Protein AF-A0A328RTR6-F1 (afdb_monomer_lite)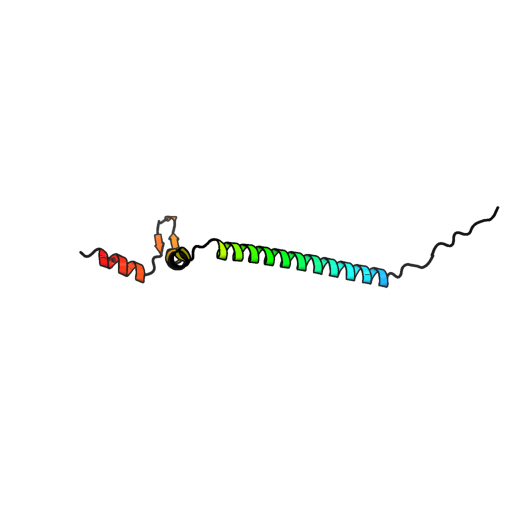

Structure (mmCIF, N/CA/C/O backbone):
data_AF-A0A328RTR6-F1
#
_entry.id   AF-A0A328RTR6-F1
#
loop_
_atom_site.group_PDB
_atom_site.id
_atom_site.type_symbol
_atom_site.label_atom_id
_atom_site.label_alt_id
_atom_site.label_comp_id
_atom_site.label_asym_id
_atom_site.label_entity_id
_atom_site.label_seq_id
_atom_site.pdbx_PDB_ins_code
_atom_site.Cartn_x
_atom_site.Cartn_y
_atom_site.Cartn_z
_atom_site.occupancy
_atom_site.B_iso_or_equiv
_atom_site.auth_seq_id
_atom_site.auth_comp_id
_atom_site.auth_asym_id
_atom_site.auth_atom_id
_atom_site.pdbx_PDB_model_num
ATOM 1 N N . MET A 1 1 ? 32.225 34.926 -49.672 1.00 46.06 1 MET A N 1
ATOM 2 C CA . MET A 1 1 ? 31.094 34.512 -48.817 1.00 46.06 1 MET A CA 1
ATOM 3 C C . MET A 1 1 ? 31.403 33.099 -48.363 1.00 46.06 1 MET A C 1
ATOM 5 O O . MET A 1 1 ? 31.524 32.234 -49.216 1.00 46.06 1 MET A O 1
ATOM 9 N N . SER A 1 2 ? 31.708 32.909 -47.078 1.00 46.66 2 SER A N 1
ATOM 10 C CA . SER A 1 2 ? 32.089 31.600 -46.535 1.00 46.66 2 SER A CA 1
ATOM 11 C C . SER A 1 2 ? 30.818 30.795 -46.279 1.00 46.66 2 SER A C 1
ATOM 13 O O . SER A 1 2 ? 30.019 31.192 -45.430 1.00 46.66 2 SER A O 1
ATOM 15 N N . SER A 1 3 ? 30.600 29.723 -47.040 1.00 58.00 3 SER A N 1
ATOM 16 C CA . SER A 1 3 ? 29.554 28.744 -46.739 1.00 58.00 3 SER A CA 1
ATOM 17 C C . SER A 1 3 ? 29.967 27.990 -45.483 1.00 58.00 3 SER A C 1
ATOM 19 O O . SER A 1 3 ? 30.834 27.123 -45.532 1.00 58.00 3 SER A O 1
ATOM 21 N N . GLY A 1 4 ? 29.390 28.368 -44.344 1.00 58.53 4 GLY A N 1
ATOM 22 C CA . GLY A 1 4 ? 29.521 27.601 -43.115 1.00 58.53 4 GLY A CA 1
ATOM 23 C C . GLY A 1 4 ? 28.728 26.309 -43.254 1.00 58.53 4 GLY A C 1
ATOM 24 O O . GLY A 1 4 ? 27.500 26.340 -43.210 1.00 58.53 4 GLY A O 1
ATOM 25 N N . GLU A 1 5 ? 29.414 25.186 -43.443 1.00 65.88 5 GLU A N 1
ATOM 26 C CA . GLU A 1 5 ? 28.789 23.877 -43.278 1.00 65.88 5 GLU A CA 1
ATOM 27 C C . GLU A 1 5 ? 28.487 23.679 -41.793 1.00 65.88 5 GLU A C 1
ATOM 29 O O . GLU A 1 5 ? 29.385 23.585 -40.952 1.00 65.88 5 GLU A O 1
ATOM 34 N N . ILE A 1 6 ? 27.198 23.675 -41.460 1.00 68.94 6 ILE A N 1
ATOM 35 C CA . ILE A 1 6 ? 26.744 23.354 -40.116 1.00 68.94 6 ILE A CA 1
ATOM 36 C C . ILE A 1 6 ? 26.751 21.830 -40.010 1.00 68.94 6 ILE A C 1
ATOM 38 O O . ILE A 1 6 ? 25.861 21.150 -40.518 1.00 68.94 6 ILE A O 1
ATOM 42 N N . ASN A 1 7 ? 27.796 21.295 -39.380 1.00 65.25 7 ASN A N 1
ATOM 43 C CA . ASN A 1 7 ? 27.885 19.879 -39.046 1.00 65.25 7 ASN A CA 1
ATOM 44 C C . ASN A 1 7 ? 26.833 19.552 -37.980 1.00 65.25 7 ASN A C 1
ATOM 46 O O . ASN A 1 7 ? 27.048 19.774 -36.788 1.00 65.25 7 ASN A O 1
ATOM 50 N N . HIS A 1 8 ? 25.680 19.059 -38.419 1.00 69.88 8 HIS A N 1
ATOM 51 C CA . HIS A 1 8 ? 24.688 18.459 -37.539 1.00 69.88 8 HIS A CA 1
ATOM 52 C C . HIS A 1 8 ? 24.983 16.971 -37.387 1.00 69.88 8 HIS A C 1
ATOM 54 O O . HIS A 1 8 ? 25.380 16.310 -38.346 1.00 69.88 8 HIS A O 1
ATOM 60 N N . ASP A 1 9 ? 24.796 16.460 -36.175 1.00 72.50 9 ASP A N 1
ATOM 61 C CA . ASP A 1 9 ? 24.931 15.038 -35.890 1.00 72.50 9 ASP A CA 1
ATOM 62 C C . ASP A 1 9 ? 23.948 14.240 -36.763 1.00 72.50 9 ASP A C 1
ATOM 64 O O . ASP A 1 9 ? 22.738 14.464 -36.713 1.00 72.50 9 ASP A O 1
ATOM 68 N N . GLN A 1 10 ? 24.487 13.361 -37.609 1.00 71.06 10 GLN A N 1
ATOM 69 C CA . GLN A 1 10 ? 23.723 12.471 -38.488 1.00 71.06 10 GLN A CA 1
ATOM 70 C C . GLN A 1 10 ? 23.683 11.034 -37.963 1.00 71.06 10 GLN A C 1
ATOM 72 O O . GLN A 1 10 ? 23.292 10.122 -38.691 1.00 71.06 10 GLN A O 1
ATOM 77 N N . SER A 1 11 ? 24.118 10.799 -36.722 1.00 75.44 11 SER A N 1
ATOM 78 C CA . SER A 1 11 ? 24.022 9.473 -36.130 1.00 75.44 11 SER A CA 1
ATOM 79 C C . SER A 1 11 ? 22.555 9.078 -35.951 1.00 75.44 11 SER A C 1
ATOM 81 O O . SER A 1 11 ? 21.749 9.793 -35.351 1.00 75.44 11 SER A O 1
ATOM 83 N N . GLU A 1 12 ? 22.186 7.927 -36.515 1.00 70.50 12 GLU A N 1
ATOM 84 C CA . GLU A 1 12 ? 20.856 7.373 -36.303 1.00 70.50 12 GLU A CA 1
ATOM 85 C C . GLU A 1 12 ? 20.703 7.005 -34.821 1.00 70.50 12 GLU A C 1
ATOM 87 O O . GLU A 1 12 ? 21.578 6.337 -34.251 1.00 70.50 12 GLU A O 1
ATOM 92 N N . PRO A 1 13 ? 19.610 7.427 -34.164 1.00 71.94 13 PRO A N 1
ATOM 93 C CA . PRO A 1 13 ? 19.401 7.107 -32.766 1.00 71.94 13 PRO A CA 1
ATOM 94 C C . PRO A 1 13 ? 19.339 5.590 -32.603 1.00 71.94 13 PRO A C 1
ATOM 96 O O . PRO A 1 13 ? 18.560 4.903 -33.264 1.00 71.94 13 PRO A O 1
ATOM 99 N N . ASN A 1 14 ? 20.159 5.062 -31.692 1.00 81.44 14 ASN A N 1
ATOM 100 C CA . ASN A 1 14 ? 20.178 3.637 -31.400 1.00 81.44 14 ASN A CA 1
ATOM 101 C C . ASN A 1 14 ? 18.824 3.218 -30.804 1.00 81.44 14 ASN A C 1
ATOM 103 O O . ASN A 1 14 ? 18.561 3.400 -29.611 1.00 81.44 14 ASN A O 1
ATOM 107 N N . ALA A 1 15 ? 17.964 2.648 -31.650 1.00 81.50 15 ALA A N 1
ATOM 108 C CA . ALA A 1 15 ? 16.603 2.258 -31.302 1.00 81.50 15 ALA A CA 1
ATOM 109 C C . ALA A 1 15 ? 16.553 1.270 -30.125 1.00 81.50 15 ALA A C 1
ATOM 111 O O . ALA A 1 15 ? 15.621 1.310 -29.322 1.00 81.50 15 ALA A O 1
ATOM 112 N N . VAL A 1 16 ? 17.579 0.426 -29.971 1.00 85.25 16 VAL A N 1
ATOM 113 C CA . VAL A 1 16 ? 17.681 -0.530 -28.858 1.00 85.25 16 VAL A CA 1
ATOM 114 C C . VAL A 1 16 ? 17.921 0.200 -27.539 1.00 85.25 16 VAL A C 1
ATOM 116 O O . VAL A 1 16 ? 17.275 -0.107 -26.538 1.00 85.25 16 VAL A O 1
ATOM 119 N N . ALA A 1 17 ? 18.800 1.205 -27.533 1.00 86.56 17 ALA A N 1
ATOM 120 C CA . ALA A 1 17 ? 19.056 2.017 -26.347 1.00 86.56 17 ALA A CA 1
ATOM 121 C C . ALA A 1 17 ? 17.811 2.825 -25.944 1.00 86.56 17 ALA A C 1
ATOM 123 O O . ALA A 1 17 ? 17.453 2.853 -24.768 1.00 86.56 17 ALA A O 1
ATOM 124 N N . ALA A 1 18 ? 17.108 3.413 -26.915 1.00 87.75 18 ALA A N 1
ATOM 125 C CA . ALA A 1 18 ? 15.864 4.141 -26.664 1.00 87.75 18 ALA A CA 1
ATOM 126 C C . ALA A 1 18 ? 14.771 3.235 -26.069 1.00 87.75 18 ALA A C 1
ATOM 128 O O . ALA A 1 18 ? 14.099 3.619 -25.110 1.00 87.75 18 ALA A O 1
ATOM 129 N N . LEU A 1 19 ? 14.629 2.010 -26.584 1.00 90.88 19 LEU A N 1
ATOM 130 C CA . LEU A 1 19 ? 13.664 1.035 -26.077 1.00 90.88 19 LEU A CA 1
ATOM 131 C C . LEU A 1 19 ? 14.005 0.595 -24.648 1.00 90.88 19 LEU A C 1
ATOM 133 O O . LEU A 1 19 ? 13.119 0.550 -23.796 1.00 90.88 19 LEU A O 1
ATOM 137 N N . LEU A 1 20 ? 15.282 0.335 -24.354 1.00 92.81 20 LEU A N 1
ATOM 138 C CA . LEU A 1 20 ? 15.729 -0.008 -23.001 1.00 92.81 20 LEU A CA 1
ATOM 139 C C . LEU A 1 20 ? 15.440 1.113 -21.999 1.00 92.81 20 LEU A C 1
ATOM 141 O O . LEU A 1 20 ? 14.929 0.843 -20.913 1.00 92.81 20 LEU A O 1
ATOM 145 N N . VAL A 1 21 ? 15.706 2.369 -22.368 1.00 93.75 21 VAL A N 1
ATOM 146 C CA . VAL A 1 21 ? 15.381 3.529 -21.524 1.00 93.75 21 VAL A CA 1
ATOM 147 C C . VAL A 1 21 ? 13.877 3.602 -21.266 1.00 93.75 21 VAL A C 1
ATOM 149 O O . VAL A 1 21 ? 13.465 3.789 -20.123 1.00 93.75 21 VAL A O 1
ATOM 152 N N . LEU A 1 22 ? 13.049 3.387 -22.290 1.00 94.69 22 LEU A N 1
ATOM 153 C CA . LEU A 1 22 ? 11.592 3.406 -22.154 1.00 94.69 22 LEU A CA 1
ATOM 154 C C . LEU A 1 22 ? 11.099 2.322 -21.184 1.00 94.69 22 LEU A C 1
ATOM 156 O O . LEU A 1 22 ? 10.283 2.605 -20.308 1.00 94.69 22 LEU A O 1
ATOM 160 N N . VAL A 1 23 ? 11.641 1.105 -21.279 1.00 95.94 23 VAL A N 1
ATOM 161 C CA . VAL A 1 23 ? 11.318 0.002 -20.361 1.00 95.94 23 VAL A CA 1
ATOM 162 C C . VAL A 1 23 ? 11.719 0.338 -18.924 1.00 95.94 23 VAL A C 1
ATOM 164 O O . VAL A 1 23 ? 10.928 0.130 -18.005 1.00 95.94 23 VAL A O 1
ATOM 167 N N . ILE A 1 24 ? 12.911 0.901 -18.712 1.00 96.50 24 ILE A N 1
ATOM 168 C CA . ILE A 1 24 ? 13.380 1.298 -17.376 1.00 96.50 24 ILE A CA 1
ATOM 169 C C . ILE A 1 24 ? 12.465 2.371 -16.779 1.00 96.50 24 ILE A C 1
ATOM 171 O O . ILE A 1 24 ? 12.055 2.252 -15.624 1.00 96.50 24 ILE A O 1
ATOM 175 N N . VAL A 1 25 ? 12.102 3.389 -17.562 1.00 96.75 25 VAL A N 1
ATOM 176 C CA . VAL A 1 25 ? 11.181 4.451 -17.128 1.00 96.75 25 VAL A CA 1
ATOM 177 C C . VAL A 1 25 ? 9.817 3.868 -16.762 1.00 96.75 25 VAL A C 1
ATOM 179 O O . VAL A 1 25 ? 9.249 4.227 -15.731 1.00 96.75 25 VAL A O 1
ATO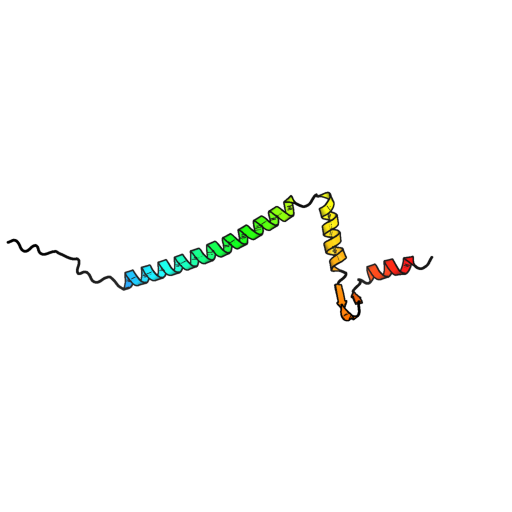M 182 N N . PHE A 1 26 ? 9.307 2.929 -17.557 1.00 97.06 26 PHE A N 1
ATOM 183 C CA . PHE A 1 26 ? 8.038 2.266 -17.279 1.00 97.06 26 PHE A CA 1
ATOM 184 C C . PHE A 1 26 ? 8.070 1.471 -15.964 1.00 97.06 26 PHE A C 1
ATOM 186 O O . PHE A 1 26 ? 7.164 1.596 -15.139 1.00 97.06 26 PHE A O 1
ATOM 193 N N . ILE A 1 27 ? 9.141 0.710 -15.720 1.00 97.19 27 ILE A N 1
ATOM 194 C CA . ILE A 1 27 ? 9.335 -0.025 -14.461 1.00 97.19 27 ILE A CA 1
ATOM 195 C C . ILE A 1 27 ? 9.442 0.942 -13.276 1.00 97.19 27 ILE A C 1
ATOM 197 O O . ILE A 1 27 ? 8.835 0.700 -12.234 1.00 97.19 27 ILE A O 1
ATOM 201 N N . ALA A 1 28 ? 10.164 2.054 -13.428 1.00 96.56 28 ALA A N 1
ATOM 202 C CA . ALA A 1 28 ? 10.293 3.062 -12.379 1.00 96.56 28 ALA A CA 1
ATOM 203 C C . ALA A 1 28 ? 8.935 3.682 -12.010 1.00 96.56 28 ALA A C 1
ATOM 205 O O . ALA A 1 28 ? 8.627 3.831 -10.828 1.00 96.56 28 ALA A O 1
ATOM 206 N N . LEU A 1 29 ? 8.085 3.979 -12.998 1.00 96.94 29 LEU A N 1
ATOM 207 C CA . LEU A 1 29 ? 6.730 4.487 -12.764 1.00 96.94 29 LEU A CA 1
ATOM 208 C C . LEU A 1 29 ? 5.848 3.474 -12.021 1.00 96.94 29 LEU A C 1
ATOM 210 O O . LEU A 1 29 ? 5.127 3.849 -11.091 1.00 96.94 29 LEU A O 1
ATOM 214 N N . LEU A 1 30 ? 5.933 2.190 -12.382 1.00 96.69 30 LEU A N 1
ATOM 215 C CA . LEU A 1 30 ? 5.239 1.118 -11.663 1.00 96.69 30 LEU A CA 1
ATOM 216 C C . LEU A 1 30 ? 5.734 0.980 -10.219 1.00 96.69 30 LEU A C 1
ATOM 218 O O . LEU A 1 30 ? 4.931 0.841 -9.299 1.00 96.69 30 LEU A O 1
ATOM 222 N N . ALA A 1 31 ? 7.044 1.069 -9.994 1.00 96.50 31 ALA A N 1
ATOM 223 C CA . ALA A 1 31 ? 7.614 1.004 -8.653 1.00 96.50 31 ALA A CA 1
ATOM 224 C C . ALA A 1 31 ? 7.145 2.179 -7.779 1.00 96.50 31 ALA A C 1
ATOM 226 O O . ALA A 1 31 ? 6.741 1.969 -6.636 1.00 96.50 31 ALA A O 1
ATOM 227 N N . ILE A 1 32 ? 7.135 3.401 -8.322 1.00 96.62 32 ILE A N 1
ATOM 228 C CA . ILE A 1 32 ? 6.675 4.600 -7.607 1.00 96.62 32 ILE A CA 1
ATOM 229 C C . ILE A 1 32 ? 5.195 4.481 -7.240 1.00 96.62 32 ILE A C 1
ATOM 231 O O . ILE A 1 32 ? 4.826 4.771 -6.106 1.00 96.62 32 ILE A O 1
ATOM 235 N N . THR A 1 33 ? 4.346 4.034 -8.166 1.00 94.50 33 THR A N 1
ATOM 236 C CA . THR A 1 33 ? 2.907 3.862 -7.902 1.00 94.50 33 THR A CA 1
ATOM 237 C C . THR A 1 33 ? 2.630 2.795 -6.844 1.00 94.50 33 THR A C 1
ATOM 239 O O . THR A 1 33 ? 1.795 3.006 -5.965 1.00 94.50 33 THR A O 1
ATOM 242 N N . PHE A 1 34 ? 3.361 1.678 -6.859 1.00 95.19 34 PHE A N 1
ATOM 243 C CA . PHE A 1 34 ? 3.248 0.669 -5.803 1.00 95.19 34 PHE A CA 1
ATOM 244 C C . PHE A 1 34 ? 3.741 1.187 -4.448 1.00 95.19 34 PHE A C 1
ATOM 246 O O . PHE A 1 34 ? 3.096 0.957 -3.422 1.00 95.19 34 PHE A O 1
ATOM 253 N N . ALA A 1 35 ? 4.863 1.908 -4.438 1.00 93.88 35 ALA A N 1
ATOM 254 C CA . ALA A 1 35 ? 5.438 2.473 -3.225 1.00 93.88 35 ALA A CA 1
ATOM 255 C C . ALA A 1 35 ? 4.500 3.500 -2.578 1.00 93.88 35 ALA A C 1
ATOM 257 O O . ALA A 1 35 ? 4.285 3.444 -1.369 1.00 93.88 35 ALA A O 1
ATOM 258 N N . THR A 1 36 ? 3.898 4.400 -3.361 1.00 94.62 36 THR A N 1
ATOM 259 C CA . THR A 1 36 ? 2.952 5.396 -2.838 1.00 94.62 36 THR A CA 1
ATOM 260 C C . THR A 1 36 ? 1.668 4.753 -2.328 1.00 94.62 36 THR A C 1
ATOM 262 O O . THR A 1 36 ? 1.207 5.120 -1.249 1.00 94.62 36 THR A O 1
ATOM 265 N N . TYR A 1 37 ? 1.126 3.756 -3.035 1.00 93.56 37 TYR A N 1
ATOM 266 C CA . TYR A 1 37 ? -0.037 2.993 -2.574 1.00 93.56 37 TYR A CA 1
ATOM 267 C C . TYR A 1 37 ? 0.223 2.318 -1.222 1.00 93.56 37 TYR A C 1
ATOM 269 O O . TYR A 1 37 ? -0.574 2.443 -0.289 1.00 93.56 37 TYR A O 1
ATOM 277 N N . PHE A 1 38 ? 1.361 1.631 -1.094 1.00 91.62 38 PHE A N 1
ATOM 278 C CA . PHE A 1 38 ? 1.721 0.963 0.151 1.00 91.62 38 PHE A CA 1
ATOM 279 C C . PHE A 1 38 ? 1.969 1.973 1.274 1.00 91.62 38 PHE A C 1
ATOM 281 O O . PHE A 1 38 ? 1.419 1.826 2.364 1.00 91.62 38 PHE A O 1
ATOM 288 N N . TYR A 1 39 ? 2.719 3.040 0.993 1.00 92.75 39 TYR A N 1
ATOM 289 C CA . TYR A 1 39 ? 2.984 4.109 1.950 1.00 92.75 39 TYR A CA 1
ATOM 290 C C . TYR A 1 39 ? 1.685 4.719 2.490 1.00 92.75 39 TYR A C 1
ATOM 292 O O . TYR A 1 39 ? 1.504 4.802 3.704 1.00 92.75 39 TYR A O 1
ATOM 300 N N . PHE A 1 40 ? 0.740 5.057 1.611 1.00 89.12 40 PHE A N 1
ATOM 301 C CA . PHE A 1 40 ? -0.540 5.642 2.004 1.00 89.12 40 PHE A CA 1
ATOM 302 C C . PHE A 1 40 ? -1.361 4.704 2.901 1.00 89.12 40 PHE A C 1
ATOM 304 O O . PHE A 1 40 ? -1.839 5.119 3.956 1.00 89.12 40 PHE A O 1
ATOM 311 N N . ASN A 1 41 ? -1.451 3.418 2.548 1.00 84.75 41 ASN A N 1
ATOM 312 C CA . ASN A 1 41 ? -2.142 2.429 3.378 1.00 84.75 41 ASN A CA 1
ATOM 313 C C . ASN A 1 41 ? -1.477 2.244 4.749 1.00 84.75 41 ASN A C 1
ATOM 315 O O . ASN A 1 41 ? -2.168 2.152 5.768 1.00 84.75 41 ASN A O 1
ATOM 319 N N . THR A 1 42 ? -0.142 2.216 4.805 1.00 82.62 42 THR A N 1
ATOM 320 C CA . THR A 1 42 ? 0.576 2.104 6.084 1.00 82.62 42 THR A CA 1
ATOM 321 C C . THR A 1 42 ? 0.396 3.345 6.952 1.00 82.62 42 THR A C 1
ATOM 323 O O . THR A 1 42 ? 0.157 3.211 8.149 1.00 82.62 42 THR A O 1
ATOM 326 N N . SER A 1 43 ? 0.426 4.541 6.360 1.00 81.69 43 SER A N 1
ATOM 327 C CA . SER A 1 43 ? 0.214 5.802 7.070 1.00 81.69 43 SER A CA 1
ATOM 328 C C . SER A 1 43 ? -1.203 5.903 7.636 1.00 81.69 43 SER A C 1
ATOM 330 O O . SER A 1 43 ? -1.355 6.244 8.806 1.00 81.69 43 SER A O 1
ATOM 332 N N . LEU A 1 44 ? -2.229 5.517 6.868 1.00 77.81 44 LEU A N 1
ATOM 333 C CA . LEU A 1 44 ? -3.607 5.443 7.367 1.00 77.81 44 LEU A CA 1
ATOM 334 C C . LEU A 1 44 ? -3.743 4.466 8.538 1.00 77.81 44 LEU A C 1
ATOM 336 O O . LEU A 1 44 ? -4.408 4.766 9.525 1.00 77.81 44 LEU A O 1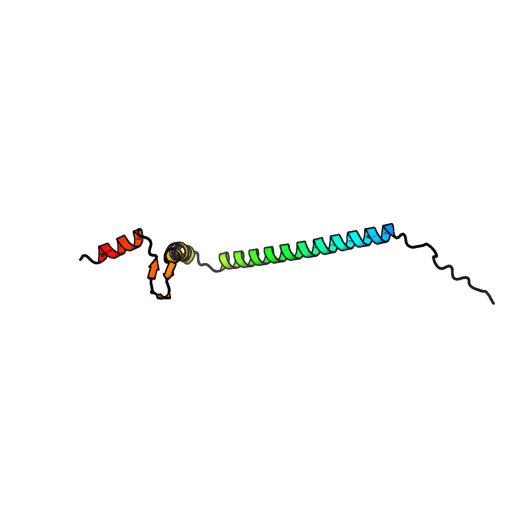
ATOM 340 N N . THR A 1 45 ? -3.085 3.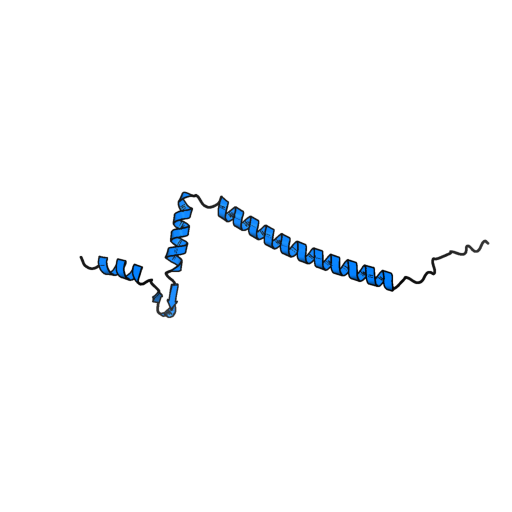310 8.446 1.00 74.62 45 THR A N 1
ATOM 341 C CA . THR A 1 45 ? -3.101 2.303 9.516 1.00 74.62 45 THR A CA 1
ATOM 342 C C . THR A 1 45 ? -2.421 2.829 10.780 1.00 74.62 45 THR A C 1
ATOM 344 O O . THR A 1 45 ? -2.939 2.658 11.880 1.00 74.62 45 THR A O 1
ATOM 347 N N . GLN A 1 46 ? -1.285 3.516 10.641 1.00 71.81 46 GLN A N 1
ATOM 348 C CA . GLN A 1 46 ? -0.594 4.144 11.767 1.00 71.81 46 GLN A CA 1
ATOM 349 C C . GLN A 1 46 ? -1.439 5.241 12.414 1.00 71.81 46 GLN A C 1
ATOM 351 O O . GLN A 1 46 ? -1.541 5.276 13.637 1.00 71.81 46 GLN A O 1
ATOM 356 N N . GLU A 1 47 ? -2.084 6.100 11.624 1.00 71.19 47 GLU A N 1
ATOM 357 C CA . GLU A 1 47 ? -2.977 7.125 12.165 1.00 71.19 47 GLU A CA 1
ATOM 358 C C . GLU A 1 47 ? -4.157 6.533 12.937 1.00 71.19 47 GLU A C 1
ATOM 360 O O . GLU A 1 47 ? -4.517 7.057 13.991 1.00 71.19 47 GLU A O 1
ATOM 365 N N . LEU A 1 48 ? -4.765 5.461 12.424 1.00 68.81 48 LEU A N 1
ATOM 366 C CA . LEU A 1 48 ? -5.861 4.774 13.104 1.00 68.81 48 LEU A CA 1
ATOM 367 C C . LEU A 1 48 ? -5.390 4.163 14.423 1.00 68.81 48 LEU A C 1
ATOM 369 O O . LEU A 1 48 ? -6.007 4.424 15.451 1.00 68.81 48 LEU A O 1
ATOM 373 N N . ASN A 1 49 ? -4.260 3.457 14.419 1.00 68.62 49 ASN A N 1
ATOM 374 C CA . ASN A 1 49 ? -3.702 2.854 15.630 1.00 68.62 49 ASN A CA 1
ATOM 375 C C . ASN A 1 49 ? -3.353 3.910 16.686 1.00 68.62 49 ASN A C 1
ATOM 377 O O . ASN A 1 49 ? -3.697 3.755 17.853 1.00 68.62 49 ASN A O 1
ATOM 381 N N . ILE A 1 50 ? -2.733 5.024 16.282 1.00 69.88 50 ILE A N 1
ATOM 382 C CA . ILE A 1 50 ? -2.425 6.127 17.201 1.00 69.88 50 ILE A CA 1
ATOM 383 C C . ILE A 1 50 ? -3.716 6.689 17.798 1.00 69.88 50 ILE A C 1
ATOM 385 O O . ILE A 1 50 ? -3.774 6.907 19.007 1.00 69.88 50 ILE A O 1
ATOM 389 N N . LYS A 1 51 ? -4.759 6.906 16.985 1.00 65.69 51 LYS A N 1
ATOM 390 C CA . LYS A 1 51 ? -6.062 7.409 17.451 1.00 65.69 51 LYS A CA 1
ATOM 391 C C . LYS A 1 51 ? -6.764 6.415 18.383 1.00 65.69 51 LYS A C 1
ATOM 393 O O . LYS A 1 51 ? -7.374 6.848 19.358 1.00 65.69 51 LYS A O 1
ATOM 398 N N . GLU A 1 52 ? -6.667 5.113 18.133 1.00 61.28 52 GLU A N 1
ATOM 399 C CA . GLU A 1 52 ? -7.206 4.076 19.023 1.00 61.28 52 GLU A CA 1
ATOM 400 C C . GLU A 1 52 ? -6.472 4.032 20.372 1.00 61.28 52 GLU A C 1
ATOM 402 O O . GLU A 1 52 ? -7.118 3.968 21.426 1.00 61.28 52 GLU A O 1
ATOM 407 N N . ASP A 1 53 ? -5.145 4.157 20.358 1.00 61.53 53 ASP A N 1
ATOM 408 C CA . ASP A 1 53 ? -4.320 4.101 21.566 1.00 61.53 53 ASP A CA 1
ATOM 409 C C . ASP A 1 53 ? -4.383 5.387 22.407 1.00 61.53 53 ASP A C 1
ATOM 411 O O . ASP A 1 53 ? -4.331 5.319 23.636 1.00 61.53 53 ASP A O 1
ATOM 415 N N . THR A 1 54 ? -4.535 6.565 21.790 1.00 61.25 54 THR A N 1
ATOM 416 C CA . THR A 1 54 ? -4.528 7.850 22.522 1.00 61.25 54 THR A CA 1
ATOM 417 C C . THR A 1 54 ? -5.891 8.302 23.047 1.00 61.25 54 THR A C 1
ATOM 419 O O . THR A 1 54 ? -5.931 9.074 24.004 1.00 61.25 54 THR A O 1
ATOM 422 N N . LEU A 1 55 ? -7.013 7.836 22.486 1.00 56.19 55 LEU A N 1
ATOM 423 C CA . LEU A 1 55 ? -8.351 8.333 22.855 1.00 56.19 55 LEU A CA 1
ATOM 424 C C . LEU A 1 55 ? -9.117 7.460 23.849 1.00 56.19 55 LEU A C 1
ATOM 426 O O . LEU A 1 55 ? -10.244 7.807 24.204 1.00 56.19 55 LEU A O 1
ATOM 430 N N . THR A 1 56 ? -8.550 6.350 24.318 1.00 55.50 56 THR A N 1
ATOM 431 C CA . THR A 1 56 ? -9.258 5.478 25.259 1.00 55.50 56 THR A CA 1
ATOM 432 C C . THR A 1 56 ? -8.675 5.626 26.664 1.00 55.50 56 THR A C 1
ATOM 434 O O . THR A 1 56 ? -7.598 5.090 26.928 1.00 55.50 56 THR A O 1
ATOM 437 N N . PRO A 1 57 ? -9.363 6.312 27.601 1.00 63.78 57 PRO A N 1
ATOM 438 C CA . PRO A 1 57 ? -9.024 6.230 29.016 1.00 63.78 57 PRO A CA 1
ATOM 439 C C . PRO A 1 57 ? -8.894 4.757 29.405 1.00 63.78 57 PRO A C 1
ATOM 441 O O . PRO A 1 57 ? -9.769 3.952 29.077 1.00 63.78 57 PRO A O 1
ATOM 444 N N . SER A 1 58 ? -7.817 4.381 30.093 1.00 61.34 58 SER A N 1
ATOM 445 C CA . SER A 1 58 ? -7.579 2.990 30.509 1.00 61.34 58 SER A CA 1
ATOM 446 C C . SER A 1 58 ? -8.744 2.409 31.324 1.00 61.34 58 SER A C 1
ATOM 448 O O . SER A 1 58 ? -8.992 1.206 31.269 1.00 61.34 58 SER A O 1
ATOM 450 N N . SER A 1 59 ? -9.514 3.273 31.995 1.00 63.88 59 SER A N 1
ATOM 451 C CA . SER A 1 59 ? -10.757 2.947 32.700 1.00 63.88 59 SER A CA 1
ATOM 452 C C . SER A 1 59 ? -11.901 2.472 31.795 1.00 63.88 59 SER A C 1
ATOM 454 O O . SER A 1 59 ? -12.752 1.719 32.256 1.00 63.88 59 SER A O 1
ATOM 456 N N . LEU A 1 60 ? -11.924 2.873 30.521 1.00 63.47 60 LEU A N 1
ATOM 457 C CA . LEU A 1 60 ? -12.958 2.508 29.544 1.00 63.47 60 LEU A CA 1
ATOM 458 C C . LEU A 1 60 ? -12.532 1.358 28.625 1.00 63.47 60 LEU A C 1
ATOM 460 O O . LEU A 1 60 ? -13.363 0.814 27.900 1.00 63.47 60 LEU A O 1
ATOM 464 N N . LYS A 1 61 ? -11.256 0.949 28.654 1.00 66.31 61 LYS A N 1
ATOM 465 C CA . LYS A 1 61 ? -10.752 -0.171 27.843 1.00 66.31 61 LYS A CA 1
ATOM 466 C C . LYS A 1 61 ? -11.463 -1.481 28.196 1.00 66.31 61 LYS A C 1
ATOM 468 O O . LYS A 1 61 ? -11.896 -2.195 27.300 1.00 66.31 61 LYS A O 1
ATOM 473 N N . SER A 1 62 ? -11.653 -1.759 29.486 1.00 65.44 62 SER A N 1
ATOM 474 C CA . SER A 1 62 ? -12.419 -2.923 29.959 1.00 65.44 62 SER A CA 1
ATOM 475 C C . SER A 1 62 ? -13.898 -2.845 29.573 1.00 65.44 62 SER A C 1
ATOM 477 O O . SER A 1 62 ? -14.502 -3.864 29.255 1.00 65.44 62 SER A O 1
ATOM 479 N N . GLN A 1 63 ? -14.468 -1.640 29.546 1.00 67.62 63 GLN A N 1
ATOM 480 C CA . GLN A 1 63 ? -15.864 -1.407 29.186 1.00 67.62 63 GLN A CA 1
ATOM 481 C C . GLN A 1 63 ? -16.102 -1.596 27.683 1.00 67.62 63 GLN A C 1
ATOM 483 O O . GLN A 1 63 ? -17.077 -2.229 27.302 1.00 67.62 63 GLN A O 1
ATOM 488 N N . ARG A 1 64 ? -15.164 -1.161 26.832 1.00 66.75 64 ARG A N 1
ATOM 489 C CA . ARG A 1 64 ? -15.178 -1.430 25.384 1.00 66.75 64 ARG A CA 1
ATOM 490 C C . ARG A 1 64 ? -14.965 -2.898 25.041 1.00 66.75 64 ARG A C 1
ATOM 492 O O . ARG A 1 64 ? -15.595 -3.376 24.109 1.00 66.75 64 ARG A O 1
ATOM 499 N N . VAL A 1 65 ? -14.096 -3.601 25.770 1.00 68.00 65 VAL A N 1
ATOM 500 C CA . VAL A 1 65 ? -13.922 -5.057 25.611 1.00 68.00 65 VAL A CA 1
ATOM 501 C C . VAL A 1 65 ? -15.192 -5.788 26.040 1.00 68.00 65 VAL A C 1
ATOM 503 O O . VAL A 1 65 ? -15.676 -6.649 25.318 1.00 68.00 65 VAL A O 1
ATOM 506 N N . TYR A 1 66 ? -15.802 -5.386 27.158 1.00 67.25 66 TYR A N 1
ATOM 507 C CA . TYR A 1 66 ? -17.107 -5.905 27.558 1.00 67.25 66 TYR A CA 1
ATOM 508 C C . TYR A 1 66 ? -18.178 -5.618 26.498 1.00 67.25 66 TYR A C 1
ATOM 510 O O . TYR A 1 66 ? -18.933 -6.510 26.139 1.00 67.25 66 TYR A O 1
ATOM 518 N N . GLU A 1 67 ? -18.246 -4.404 25.956 1.00 63.22 67 GLU A N 1
ATOM 519 C CA . GLU A 1 67 ?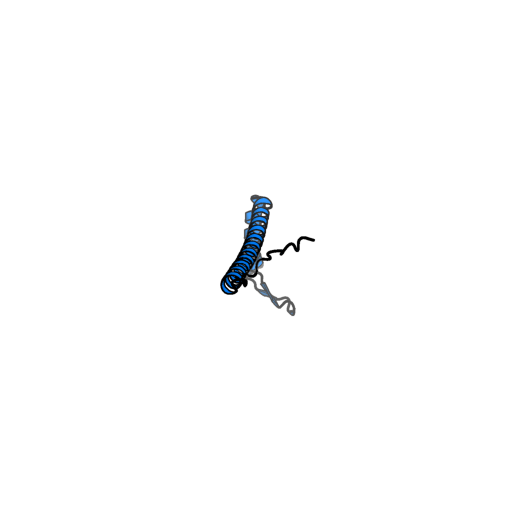 -19.198 -4.054 24.902 1.00 63.22 67 GLU A CA 1
ATOM 520 C C . GLU A 1 67 ? -18.948 -4.835 23.610 1.00 63.22 67 GLU A C 1
ATOM 522 O O . GLU A 1 67 ? -19.900 -5.335 23.016 1.00 63.22 67 GLU A O 1
ATOM 527 N N . SER A 1 68 ? -17.697 -4.989 23.173 1.00 68.00 68 SER A N 1
ATOM 528 C CA . SER A 1 68 ? -17.381 -5.733 21.955 1.00 68.00 68 SER A CA 1
ATOM 529 C C . SER A 1 68 ? -17.661 -7.225 22.115 1.00 68.00 68 SER A C 1
ATOM 531 O O . SER A 1 68 ? -18.259 -7.815 21.224 1.00 68.00 68 SER A O 1
ATOM 533 N N . GLU A 1 69 ? -17.322 -7.834 23.248 1.00 68.56 69 GLU A N 1
ATOM 534 C CA . GLU A 1 69 ? -17.587 -9.252 23.500 1.00 68.56 69 GLU A CA 1
ATOM 535 C C . GLU A 1 69 ? -19.077 -9.513 23.749 1.00 68.56 69 GLU A C 1
ATOM 537 O O . GLU A 1 69 ? -19.650 -10.446 23.189 1.00 68.56 69 GLU A O 1
ATOM 542 N N . TYR A 1 70 ? -19.740 -8.672 24.546 1.00 63.09 70 TYR A N 1
ATOM 543 C CA . TYR A 1 70 ? -21.120 -8.885 24.978 1.00 63.09 70 TYR A CA 1
ATOM 544 C C . TYR A 1 70 ? -22.145 -8.420 23.938 1.00 63.09 70 TYR A C 1
ATOM 546 O O . TYR A 1 70 ? -23.090 -9.152 23.641 1.00 63.09 70 TYR A O 1
ATOM 554 N N . LEU A 1 71 ? -21.985 -7.241 23.328 1.00 61.69 71 LEU A N 1
ATOM 555 C CA . LEU A 1 71 ? -22.962 -6.717 22.361 1.00 61.69 71 LEU A CA 1
ATOM 556 C C . LEU A 1 71 ? -22.858 -7.399 20.994 1.00 61.69 71 LEU A C 1
ATOM 558 O O . LEU A 1 71 ? -23.860 -7.469 20.285 1.00 61.69 71 LEU A O 1
ATOM 562 N N . GLN A 1 72 ? -21.702 -7.970 20.629 1.00 60.91 72 GLN A N 1
ATOM 563 C CA . GLN A 1 72 ? -21.598 -8.798 19.418 1.00 60.91 72 GLN A CA 1
ATOM 564 C C . GLN A 1 72 ? -22.332 -10.138 19.542 1.00 60.91 72 GLN A C 1
ATOM 566 O O . GLN A 1 72 ? -22.636 -10.759 18.518 1.00 60.91 72 GLN A O 1
ATOM 571 N N . THR A 1 73 ? -22.637 -10.587 20.763 1.00 62.84 73 THR A N 1
ATOM 572 C CA . THR A 1 73 ? -23.397 -11.828 20.968 1.00 62.84 73 THR A CA 1
ATOM 573 C C . THR A 1 73 ? -24.886 -11.671 20.656 1.00 62.84 73 THR A C 1
ATOM 575 O O . THR A 1 73 ? -25.547 -12.644 20.298 1.00 62.84 73 THR A O 1
ATOM 578 N N . LEU A 1 74 ? -25.408 -10.442 20.722 1.00 63.09 74 LEU A N 1
ATOM 579 C CA . LEU A 1 74 ? -26.814 -10.126 20.486 1.00 63.09 74 LEU A CA 1
ATOM 580 C C . LEU A 1 74 ? -27.023 -9.710 19.030 1.00 63.09 74 LEU A C 1
ATOM 582 O O . LEU A 1 74 ? -27.113 -8.530 18.688 1.00 63.09 74 LEU A O 1
ATOM 586 N N . LYS A 1 75 ? -27.091 -10.702 18.141 1.00 67.06 75 LYS A N 1
ATOM 587 C CA . LYS A 1 75 ? -27.344 -10.474 16.712 1.00 67.06 75 LYS A CA 1
ATOM 588 C C . LYS A 1 75 ? -28.839 -10.516 16.416 1.00 67.06 75 LYS A C 1
ATOM 590 O O . LYS A 1 75 ? -29.565 -11.378 16.903 1.00 67.06 75 LYS A O 1
ATOM 595 N N . TRP A 1 76 ? -29.304 -9.604 15.566 1.00 64.19 76 TRP A N 1
ATOM 596 C CA . TRP A 1 76 ? -30.660 -9.672 15.022 1.00 64.19 76 TRP A CA 1
ATOM 597 C C . TRP A 1 76 ? -30.817 -10.940 14.186 1.00 64.19 76 TRP A C 1
ATOM 599 O O . TRP A 1 76 ? -30.106 -11.115 13.199 1.00 64.19 76 TRP A O 1
ATOM 609 N N . GLN A 1 77 ? -31.766 -11.796 14.557 1.00 71.94 77 GLN A N 1
ATOM 610 C CA . GLN A 1 77 ? -32.135 -12.954 13.749 1.00 71.94 77 GLN A CA 1
ATOM 611 C C . GLN A 1 77 ? -33.136 -12.546 12.662 1.00 71.94 77 GLN A C 1
ATOM 613 O O . GLN A 1 77 ? -33.027 -12.984 11.522 1.00 71.94 77 GLN A O 1
ATOM 618 N N . SER A 1 78 ? -34.087 -11.663 12.987 1.00 69.31 78 SER A N 1
ATOM 619 C CA . SER A 1 78 ? -34.958 -11.017 12.002 1.00 69.31 78 SER A CA 1
ATOM 620 C C . SER A 1 78 ? -35.467 -9.674 12.518 1.00 69.31 78 SER A C 1
ATOM 622 O O . SER A 1 78 ? -36.146 -9.597 13.542 1.00 69.31 78 SER A O 1
ATOM 624 N N . LYS A 1 79 ? -35.180 -8.598 11.775 1.00 71.38 79 LYS A N 1
ATOM 625 C CA . LYS A 1 79 ? -35.686 -7.249 12.086 1.00 71.38 79 LYS A CA 1
ATOM 626 C C . LYS A 1 79 ? -37.198 -7.125 11.861 1.00 71.38 79 LYS A C 1
ATOM 628 O O . LYS A 1 79 ? -37.859 -6.398 12.593 1.00 71.38 79 LYS A O 1
ATOM 633 N N . LEU A 1 80 ? -37.740 -7.863 10.889 1.00 77.06 80 LEU A N 1
ATOM 634 C CA . LEU A 1 80 ? -39.170 -7.882 10.552 1.00 77.06 80 LEU A CA 1
ATOM 635 C C 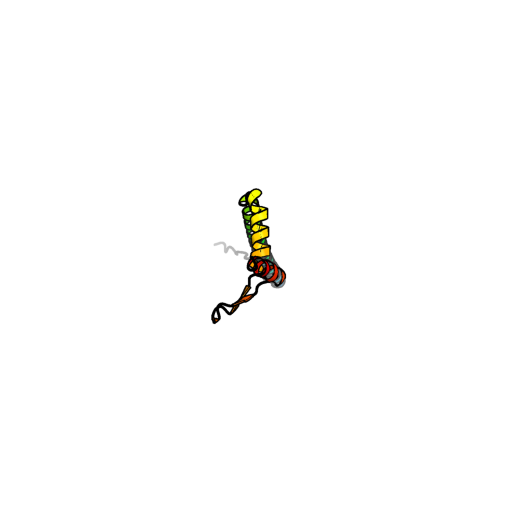. LEU A 1 80 ? -40.009 -8.498 11.677 1.00 77.06 80 LEU A C 1
ATOM 637 O O . LEU A 1 80 ? -41.032 -7.941 12.063 1.00 77.06 80 LEU A O 1
ATOM 641 N N . ASN A 1 81 ? -39.516 -9.590 12.264 1.00 73.12 81 ASN A N 1
ATOM 642 C CA . ASN A 1 81 ? -40.206 -10.310 13.338 1.00 73.12 81 ASN A CA 1
ATOM 643 C C . ASN A 1 81 ? -39.763 -9.863 14.739 1.00 73.12 81 ASN A C 1
ATOM 645 O O . ASN A 1 81 ? -40.163 -10.469 15.729 1.00 73.12 81 ASN A O 1
ATOM 649 N N . ARG A 1 82 ? -38.923 -8.820 14.828 1.00 73.06 82 ARG A N 1
ATOM 650 C CA . ARG A 1 82 ? -38.318 -8.314 16.071 1.00 73.06 82 ARG A CA 1
ATOM 651 C C . ARG A 1 82 ? -37.640 -9.409 16.916 1.00 73.06 82 ARG A C 1
ATOM 653 O O . ARG A 1 82 ? -37.664 -9.345 18.141 1.00 73.06 82 ARG A O 1
ATOM 660 N N . THR A 1 83 ? -37.023 -10.404 16.276 1.00 71.81 83 THR A N 1
ATOM 661 C CA . THR A 1 83 ? -36.343 -11.511 16.964 1.00 71.81 83 THR A CA 1
ATOM 662 C C . THR A 1 83 ? -34.835 -11.285 17.029 1.00 71.81 83 THR A C 1
ATOM 664 O O . THR A 1 83 ? -34.176 -11.005 16.021 1.00 71.81 83 THR A O 1
ATOM 667 N N . VAL A 1 84 ? -34.279 -11.429 18.232 1.00 68.75 84 VAL A N 1
ATOM 668 C CA . VAL A 1 84 ? -32.845 -11.301 18.527 1.00 68.75 84 VAL A CA 1
ATOM 669 C C . VAL A 1 84 ? -32.331 -12.651 19.011 1.00 68.75 84 VAL A C 1
ATOM 671 O O . VAL A 1 84 ? -32.977 -13.307 19.826 1.00 68.75 84 VAL A O 1
ATOM 674 N N . HIS A 1 85 ? -31.178 -13.068 18.502 1.00 70.19 85 HIS A N 1
ATOM 675 C CA . HIS A 1 85 ? -30.483 -14.250 18.982 1.00 70.19 85 HIS A CA 1
ATOM 676 C C . HIS A 1 85 ? -29.767 -13.909 20.290 1.00 70.19 85 HIS A C 1
ATOM 678 O O . HIS A 1 85 ? -28.927 -13.010 20.321 1.00 70.19 85 HIS A O 1
ATOM 684 N N . ILE A 1 86 ? -30.119 -14.619 21.361 1.00 67.69 86 ILE A N 1
ATOM 685 C CA . ILE A 1 86 ? -29.494 -14.481 22.676 1.00 67.69 86 ILE A CA 1
ATOM 686 C C . ILE A 1 86 ? -28.758 -15.794 22.977 1.00 67.69 86 ILE A C 1
ATOM 688 O O . ILE A 1 86 ? -29.384 -16.854 22.895 1.00 67.69 86 ILE A O 1
ATOM 692 N N . PRO A 1 87 ? -27.466 -15.754 23.347 1.00 69.12 87 PRO A N 1
ATOM 693 C CA . PRO A 1 87 ? -26.750 -16.932 23.824 1.00 69.12 87 PRO A CA 1
ATOM 694 C C . PRO A 1 87 ? -27.480 -17.601 24.995 1.00 69.12 87 PRO A C 1
ATOM 696 O O . PRO A 1 87 ? -27.929 -16.928 25.928 1.00 69.12 87 PRO A O 1
ATOM 699 N N . ILE A 1 88 ? -27.568 -18.931 24.965 1.00 65.00 88 ILE A N 1
ATOM 700 C CA . ILE A 1 88 ? -28.340 -19.737 25.928 1.00 65.00 88 ILE A CA 1
ATOM 701 C C . ILE A 1 88 ? -27.910 -19.462 27.380 1.00 65.00 88 ILE A C 1
ATOM 703 O O . ILE A 1 88 ? -28.761 -19.361 28.264 1.00 65.00 88 ILE A O 1
ATOM 707 N N . ASP A 1 89 ? -26.619 -19.231 27.622 1.00 66.62 89 ASP A N 1
ATOM 708 C CA . ASP A 1 89 ? -26.085 -18.933 28.957 1.00 66.62 89 ASP A CA 1
ATOM 709 C C . ASP A 1 89 ? -26.647 -17.627 29.554 1.00 66.62 89 ASP A C 1
ATOM 711 O O . ASP A 1 89 ? -26.854 -17.522 30.767 1.00 66.62 89 ASP A O 1
ATOM 715 N N . LEU A 1 90 ? -26.935 -16.627 28.711 1.00 67.19 90 LEU A N 1
ATOM 716 C CA . LEU A 1 90 ? -27.541 -15.353 29.120 1.00 67.19 90 LEU A CA 1
ATOM 717 C C . LEU A 1 90 ? -29.056 -15.472 29.299 1.00 67.19 90 LEU A C 1
ATOM 719 O O . LEU A 1 90 ? -29.618 -14.896 30.238 1.00 67.19 90 LEU A O 1
ATOM 723 N N . ALA A 1 91 ? -29.716 -16.254 28.443 1.00 62.94 91 ALA A N 1
ATOM 724 C CA . ALA A 1 91 ? -31.133 -16.577 28.590 1.00 62.94 91 ALA A CA 1
ATOM 725 C C . ALA A 1 91 ? -31.396 -17.317 29.914 1.00 62.94 91 ALA A C 1
ATOM 727 O O . ALA A 1 91 ? -32.302 -16.968 30.667 1.00 62.94 91 ALA A O 1
ATOM 728 N N . MET A 1 92 ? -30.543 -18.274 30.277 1.00 64.12 92 MET A N 1
ATOM 729 C CA . MET A 1 92 ? -30.707 -19.053 31.504 1.00 64.12 92 MET A CA 1
ATOM 730 C C . MET A 1 92 ? -30.558 -18.191 32.770 1.00 64.12 92 MET A C 1
ATOM 732 O O . MET A 1 92 ? -31.362 -18.302 33.693 1.00 64.12 92 MET A O 1
ATOM 736 N N . LYS A 1 93 ? -29.604 -17.249 32.794 1.00 65.69 93 LYS A N 1
ATOM 737 C CA . LYS A 1 93 ? -29.435 -16.297 33.912 1.00 65.69 93 LYS A CA 1
ATOM 738 C C . LYS A 1 93 ? -30.610 -15.328 34.082 1.00 65.69 93 LYS A C 1
ATOM 740 O O . LYS A 1 93 ? -30.862 -14.871 35.197 1.00 65.69 93 LYS A O 1
ATOM 745 N N . SER A 1 94 ? -31.304 -14.983 32.999 1.00 64.56 94 SER A N 1
ATOM 746 C CA . SER A 1 94 ? -32.423 -14.032 33.026 1.00 64.56 94 SER A CA 1
ATOM 747 C C . SER A 1 94 ? -33.755 -14.693 33.390 1.00 64.56 94 SER A C 1
ATOM 749 O O . SER A 1 94 ? -34.544 -14.085 34.111 1.00 64.56 94 SER A O 1
ATOM 751 N N . VAL A 1 95 ? -33.968 -15.953 33.001 1.00 60.25 95 VAL A N 1
ATOM 752 C CA . VAL A 1 95 ? -35.176 -16.727 33.344 1.00 60.25 95 VAL A CA 1
ATOM 753 C C . VAL A 1 95 ? -35.233 -17.082 34.836 1.00 60.25 95 VAL A C 1
ATOM 755 O O . VAL A 1 95 ? -36.295 -16.996 35.448 1.00 60.25 95 VAL A O 1
ATOM 758 N N . ILE A 1 96 ? -34.096 -17.398 35.468 1.00 57.16 96 ILE A N 1
ATOM 759 C CA . ILE A 1 96 ? -34.059 -17.800 36.890 1.00 57.16 96 ILE A CA 1
ATOM 760 C C . ILE A 1 96 ? -34.484 -16.654 37.833 1.00 57.16 96 ILE A C 1
ATOM 762 O O . ILE A 1 96 ? -35.027 -16.906 38.905 1.00 57.16 96 ILE A O 1
ATOM 766 N N . LYS A 1 97 ? -34.303 -15.384 37.442 1.00 54.03 97 LYS A N 1
ATOM 767 C CA . LYS A 1 97 ? -34.660 -14.225 38.283 1.00 54.03 97 LYS A CA 1
ATOM 768 C C . LYS A 1 97 ? -36.162 -13.938 38.386 1.00 54.03 97 LYS A C 1
ATOM 770 O O . LYS A 1 97 ? -36.537 -13.182 39.275 1.00 54.03 97 LYS A O 1
ATOM 775 N N . GLN A 1 98 ? -37.004 -14.497 37.514 1.00 52.75 98 GLN A N 1
ATOM 776 C CA . GLN A 1 98 ? -38.456 -14.253 37.537 1.00 52.75 98 GLN A CA 1
ATOM 777 C C . GLN A 1 98 ? -39.240 -15.222 38.435 1.00 52.75 98 GLN A C 1
ATOM 779 O O . GLN A 1 98 ? -40.442 -15.049 38.604 1.00 52.75 98 GLN A O 1
ATOM 784 N N . TYR A 1 99 ? -38.573 -16.197 39.057 1.00 47.47 99 TYR A N 1
ATOM 785 C CA . TYR A 1 99 ? -39.163 -17.040 40.095 1.00 47.47 99 TYR A CA 1
ATOM 786 C C . TYR A 1 99 ? -38.785 -16.502 41.481 1.00 47.47 99 TYR A C 1
ATOM 788 O O . TYR A 1 99 ? -37.900 -17.040 42.148 1.00 47.47 99 TYR A O 1
ATOM 796 N N . LYS A 1 100 ? -39.422 -15.410 41.909 1.00 43.19 100 LYS A N 1
ATOM 797 C CA . LYS A 1 100 ? -39.457 -15.022 43.320 1.00 43.19 100 LYS A CA 1
ATOM 798 C C . LYS A 1 100 ? -40.777 -14.362 43.672 1.00 43.19 100 LYS A C 1
ATOM 800 O O . LYS A 1 100 ? -41.215 -13.505 42.876 1.00 43.19 100 LYS A O 1
#

Secondary structure (DSSP, 8-state):
----------PPP-HHHHHHHHHHHHHHHHHHHHHHHHHHHHHHHHHHHHHHHHS--HHHHHHHHHHHHHHTT-EEEETTTTEEE--HHHHHHHHGGG--

Radius of gyration: 34.62 Å; chains: 1; bounding box: 72×54×92 Å

Sequence (100 aa):
MSSGEINHDQSEPNAVAALLVLVIVFIALLAITFATYFYFNTSLTQELNIKEDTLTPSSLKSQRVYESEYLQTLKWQSKLNRTVHIPIDLAMKSVIKQYK

Foldseek 3Di:
DDPDDDDDDPDDPPVVVVVVVVVVVVVVVVVVVVVVVVVVVVVVVVVVVCCVVPPDDPVCPVVVVCCVVPVVQFDDPDPVVPDTHHPPVVVVVVVVVVPD

pLDDT: mean 73.11, std 13.91, range [43.19, 97.19]